Protein AF-A0A8S9XV51-F1 (afdb_monomer_lite)

Foldseek 3Di:
DPDPDDDDWDPDPPTDDDDDDFDACCPPDPRRDFWDAKDKDFDWFFAALPLSDWDWDAAQVGDIDTQDHRDVPSHPDTIDHRDIRMDRRRGGHGRGTD

pLDDT: mean 94.46, std 8.89, range [41.19, 98.62]

Structure (mmCIF, N/CA/C/O backbone):
data_AF-A0A8S9XV51-F1
#
_entry.id   AF-A0A8S9XV51-F1
#
loop_
_atom_site.group_PDB
_atom_site.id
_atom_site.type_symbol
_atom_site.label_atom_id
_atom_site.label_alt_id
_atom_site.label_comp_id
_atom_site.label_asym_id
_atom_site.label_entity_id
_atom_site.label_seq_id
_atom_site.pdbx_PDB_ins_code
_atom_site.Cartn_x
_atom_site.Cartn_y
_atom_site.Cartn_z
_atom_site.occupancy
_atom_site.B_iso_or_equiv
_atom_site.auth_seq_id
_atom_site.auth_comp_id
_atom_site.auth_asym_id
_atom_site.auth_atom_id
_atom_site.pdbx_PDB_model_num
ATOM 1 N N . MET A 1 1 ? 7.367 5.348 17.488 1.00 41.19 1 MET A N 1
ATOM 2 C CA . MET A 1 1 ? 8.054 5.254 16.182 1.00 41.19 1 MET A CA 1
ATOM 3 C C . MET A 1 1 ? 8.608 3.852 16.049 1.00 41.19 1 MET A C 1
ATOM 5 O O . MET A 1 1 ? 9.605 3.541 16.695 1.00 41.19 1 MET A O 1
ATOM 9 N N . GLU A 1 2 ? 7.940 2.990 15.286 1.00 54.75 2 GLU A N 1
ATOM 10 C CA . GLU A 1 2 ? 8.579 1.755 14.835 1.00 54.75 2 GLU A CA 1
ATOM 11 C C . GLU A 1 2 ? 9.815 2.114 14.013 1.00 54.75 2 GLU A C 1
ATOM 13 O O . GLU A 1 2 ? 9.804 3.044 13.206 1.00 54.75 2 GLU A O 1
ATOM 18 N N . ARG A 1 3 ? 10.915 1.410 14.267 1.00 56.25 3 ARG A N 1
ATOM 19 C CA . ARG A 1 3 ? 12.139 1.575 13.490 1.00 56.25 3 ARG A CA 1
ATOM 20 C C . ARG A 1 3 ? 11.899 0.956 12.120 1.00 56.25 3 ARG A C 1
ATOM 22 O O . ARG A 1 3 ? 11.626 -0.238 12.044 1.00 56.25 3 ARG A O 1
ATOM 29 N N . THR A 1 4 ? 12.052 1.734 11.053 1.00 65.62 4 THR A N 1
ATOM 30 C CA . THR A 1 4 ? 12.084 1.204 9.686 1.00 65.62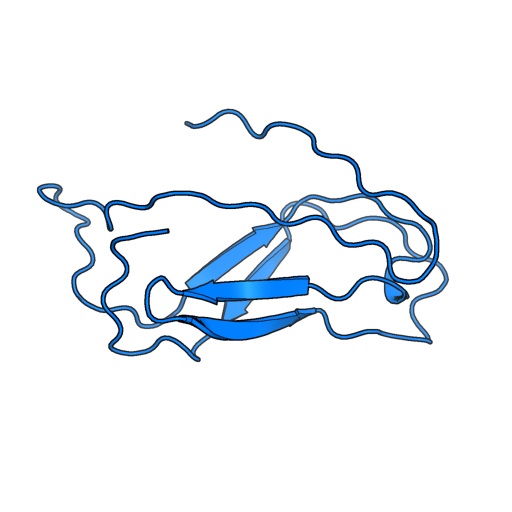 4 THR A CA 1
ATOM 31 C C . THR A 1 4 ? 13.209 0.179 9.587 1.00 65.62 4 THR A C 1
ATOM 33 O O . THR A 1 4 ? 14.388 0.528 9.664 1.00 65.62 4 THR A O 1
ATOM 36 N N . VAL A 1 5 ? 12.862 -1.103 9.469 1.00 79.44 5 VAL A N 1
ATOM 37 C CA . VAL A 1 5 ? 13.860 -2.164 9.326 1.00 79.44 5 VAL A CA 1
ATOM 38 C C . VAL A 1 5 ? 14.123 -2.393 7.848 1.00 79.44 5 VAL A C 1
ATOM 40 O O . VAL A 1 5 ? 13.204 -2.700 7.091 1.00 79.44 5 VAL A O 1
ATOM 43 N N . MET A 1 6 ? 15.387 -2.287 7.439 1.00 84.94 6 MET A N 1
ATOM 44 C CA . MET A 1 6 ? 15.786 -2.578 6.065 1.00 84.94 6 MET A CA 1
ATOM 45 C C . MET A 1 6 ? 15.508 -4.048 5.730 1.00 84.94 6 MET A C 1
ATOM 47 O O . MET A 1 6 ? 15.890 -4.964 6.465 1.00 84.94 6 MET A O 1
ATOM 51 N N . ARG A 1 7 ? 14.841 -4.271 4.598 1.00 91.06 7 ARG A N 1
ATOM 52 C CA . ARG A 1 7 ? 14.536 -5.594 4.045 1.00 91.06 7 ARG A CA 1
ATOM 53 C C . ARG A 1 7 ? 15.106 -5.677 2.636 1.00 91.06 7 ARG A C 1
ATOM 55 O O . ARG A 1 7 ? 15.120 -4.685 1.915 1.00 91.06 7 ARG A O 1
ATOM 62 N N . SER A 1 8 ? 15.598 -6.853 2.263 1.00 93.31 8 SER A N 1
ATOM 63 C CA . SER A 1 8 ? 16.182 -7.098 0.942 1.00 93.31 8 SER A CA 1
ATOM 64 C C . SER A 1 8 ? 15.340 -8.106 0.173 1.00 93.31 8 SER A C 1
ATOM 66 O O . SER A 1 8 ? 14.878 -9.090 0.743 1.00 93.31 8 SER A O 1
ATOM 68 N N . ILE A 1 9 ? 15.173 -7.860 -1.122 1.00 93.44 9 ILE A N 1
ATOM 69 C CA . ILE A 1 9 ? 14.554 -8.780 -2.077 1.00 93.44 9 ILE A CA 1
ATOM 70 C C . ILE A 1 9 ? 15.644 -9.395 -2.962 1.00 93.44 9 ILE A C 1
ATOM 72 O O . ILE A 1 9 ? 16.626 -8.729 -3.305 1.00 93.44 9 ILE A O 1
ATOM 76 N N .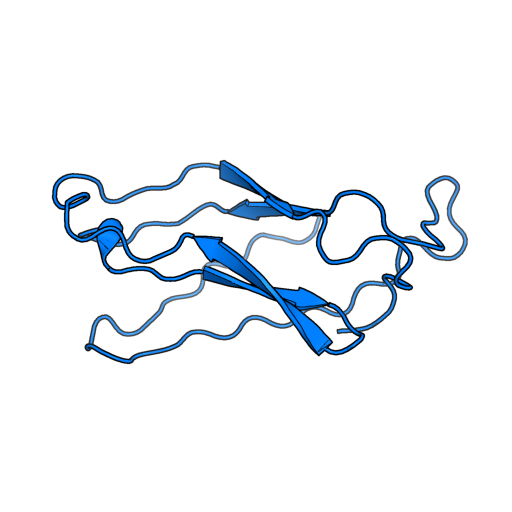 ASN A 1 10 ? 15.485 -10.664 -3.340 1.00 93.38 10 ASN A N 1
ATOM 77 C CA . ASN A 1 10 ? 16.342 -11.279 -4.352 1.00 93.38 10 ASN A CA 1
ATOM 78 C C . ASN A 1 10 ? 16.091 -10.594 -5.711 1.00 93.38 10 ASN A C 1
ATOM 80 O O . ASN A 1 10 ? 14.952 -10.348 -6.088 1.00 93.38 10 ASN A O 1
ATOM 84 N N . LYS A 1 11 ? 17.152 -10.258 -6.452 1.00 90.38 11 LYS A N 1
ATOM 85 C CA . LYS A 1 11 ? 17.038 -9.562 -7.748 1.00 90.38 11 LYS A CA 1
ATOM 86 C C . LYS A 1 11 ? 16.693 -10.486 -8.923 1.00 90.38 11 LYS A C 1
ATOM 88 O O . LYS A 1 11 ? 16.552 -10.007 -10.044 1.00 90.38 11 LYS A O 1
ATOM 93 N N . SER A 1 12 ? 16.575 -11.790 -8.687 1.00 94.88 12 SER A N 1
ATOM 94 C CA . SER A 1 12 ? 16.167 -12.757 -9.707 1.00 94.88 12 SER A CA 1
ATOM 95 C C . SER A 1 12 ? 14.736 -12.475 -10.158 1.00 94.88 12 SER A C 1
ATOM 97 O O . SER A 1 12 ? 13.874 -12.150 -9.338 1.00 94.88 12 SER A O 1
ATOM 99 N N . TYR A 1 13 ? 14.473 -12.613 -11.456 1.00 92.69 13 TYR A N 1
ATOM 100 C CA . TYR A 1 13 ? 13.135 -12.423 -12.009 1.00 92.69 13 TYR A CA 1
ATOM 101 C C . TYR A 1 13 ? 12.106 -13.316 -11.299 1.00 92.69 13 TYR A C 1
ATOM 103 O O . TYR A 1 13 ? 12.367 -14.490 -11.048 1.00 92.69 13 TYR A O 1
ATOM 111 N N . GLY A 1 14 ? 10.947 -12.746 -10.966 1.00 94.31 14 GLY A N 1
ATOM 112 C CA . GLY A 1 14 ? 9.875 -13.450 -10.255 1.00 94.31 14 GLY A CA 1
ATOM 113 C C . GLY A 1 14 ? 10.062 -13.564 -8.739 1.00 94.31 14 GLY A C 1
ATOM 114 O O . GLY A 1 14 ? 9.190 -14.117 -8.079 1.00 94.31 14 GLY A O 1
ATOM 115 N N . SER A 1 15 ? 11.151 -13.035 -8.171 1.00 96.50 15 SER A N 1
ATOM 116 C CA . SER A 1 15 ? 11.314 -12.974 -6.713 1.00 96.50 15 SER A CA 1
ATOM 117 C C . SER A 1 15 ? 10.270 -12.054 -6.077 1.00 96.50 15 SER A C 1
ATOM 119 O O . SER A 1 15 ? 9.945 -11.001 -6.628 1.00 96.50 15 SER A O 1
ATOM 121 N N . GLU A 1 16 ? 9.808 -12.413 -4.882 1.00 96.31 16 GLU A N 1
ATOM 122 C CA . GLU A 1 16 ? 8.852 -11.630 -4.100 1.00 96.31 16 GLU A CA 1
ATOM 123 C C . GLU A 1 16 ? 9.382 -11.392 -2.680 1.00 96.31 16 GLU A C 1
ATOM 125 O O . GLU A 1 16 ? 10.101 -12.218 -2.114 1.00 96.31 16 GLU A O 1
ATOM 130 N N . LEU A 1 17 ? 9.035 -10.238 -2.112 1.00 95.81 17 LEU A N 1
ATOM 131 C CA . LEU A 1 17 ? 9.229 -9.915 -0.704 1.00 95.81 17 LEU A CA 1
ATOM 132 C C . LEU A 1 17 ? 7.872 -9.510 -0.135 1.00 95.81 17 LEU A C 1
ATOM 134 O O . LEU A 1 17 ? 7.323 -8.479 -0.519 1.00 95.81 17 LEU A O 1
ATOM 138 N N . THR A 1 18 ? 7.362 -10.301 0.801 1.00 95.56 18 THR A N 1
ATOM 139 C CA . THR A 1 18 ? 6.117 -10.004 1.512 1.00 95.56 18 THR A CA 1
ATOM 140 C C . THR A 1 18 ? 6.441 -9.430 2.883 1.00 95.56 18 THR A C 1
ATOM 142 O O . THR A 1 18 ? 7.198 -10.022 3.653 1.00 95.56 18 THR A O 1
ATOM 145 N N . LEU A 1 19 ? 5.858 -8.273 3.187 1.00 94.25 19 LEU A N 1
ATOM 146 C CA . LEU A 1 19 ? 5.903 -7.650 4.504 1.00 94.25 19 LEU A CA 1
ATOM 147 C C . LEU A 1 19 ? 4.493 -7.683 5.087 1.00 94.25 19 LEU A C 1
ATOM 149 O O . LEU A 1 19 ? 3.532 -7.411 4.374 1.00 94.25 19 LEU A O 1
ATOM 153 N N . LYS A 1 20 ? 4.393 -8.033 6.365 1.00 94.88 20 LYS A N 1
ATOM 154 C CA . LYS A 1 20 ? 3.139 -8.135 7.112 1.00 94.88 20 LYS A CA 1
ATOM 155 C C . LYS A 1 20 ? 3.263 -7.292 8.366 1.00 94.88 20 LYS A C 1
ATOM 157 O O . LYS A 1 20 ? 4.332 -7.282 8.982 1.00 94.88 20 LYS A O 1
ATOM 162 N N . THR A 1 21 ? 2.204 -6.580 8.716 1.00 93.44 21 THR A N 1
ATOM 163 C CA . THR A 1 21 ? 2.161 -5.779 9.934 1.00 93.44 21 THR A CA 1
ATOM 164 C C . THR A 1 21 ? 0.756 -5.813 10.495 1.00 93.44 21 THR A C 1
ATOM 166 O O . THR A 1 21 ? -0.197 -5.624 9.758 1.00 93.44 21 THR A O 1
ATOM 169 N N . ASN A 1 22 ? 0.631 -6.062 11.794 1.00 96.06 22 ASN A N 1
ATOM 170 C CA . ASN A 1 22 ? -0.665 -6.011 12.447 1.00 96.06 22 ASN A CA 1
ATOM 171 C C . ASN A 1 22 ? -0.936 -4.571 12.889 1.00 96.06 22 ASN A C 1
ATOM 173 O O . ASN A 1 22 ? -0.151 -3.992 13.643 1.00 96.06 22 ASN A O 1
ATOM 177 N N . VAL A 1 23 ? -2.046 -4.004 12.436 1.00 94.94 23 VAL A N 1
ATOM 178 C CA . VAL A 1 23 ? -2.458 -2.633 12.732 1.00 94.94 23 VAL A CA 1
ATOM 179 C C . VAL A 1 23 ? -3.703 -2.627 13.613 1.00 94.94 23 VAL A C 1
ATOM 181 O O . VAL A 1 23 ? -4.679 -3.331 13.368 1.00 94.94 23 VAL A O 1
ATOM 184 N N . SER A 1 24 ? -3.691 -1.794 14.655 1.00 96.75 24 SER A N 1
ATOM 185 C CA . SER A 1 24 ? -4.819 -1.656 15.588 1.00 96.75 24 SER A CA 1
ATOM 186 C C . SER A 1 24 ? -5.865 -0.633 15.144 1.00 96.75 24 SER A C 1
ATOM 188 O O . SER A 1 24 ? -6.857 -0.439 15.840 1.00 96.75 24 SER A O 1
ATOM 190 N N . GLY A 1 25 ? -5.644 0.082 14.036 1.00 96.06 25 GLY A N 1
ATOM 191 C CA . GLY A 1 25 ? -6.504 1.208 13.652 1.00 96.06 25 GLY A CA 1
ATOM 192 C C . GLY A 1 25 ? -6.577 2.307 14.721 1.00 96.06 25 GLY A C 1
ATOM 193 O O . GLY A 1 25 ? -7.580 3.005 14.790 1.00 96.06 25 GLY A O 1
ATOM 194 N N . CYS A 1 26 ? -5.547 2.432 15.571 1.00 97.38 26 CYS A N 1
ATOM 195 C CA . CYS A 1 26 ? -5.516 3.358 16.710 1.00 97.38 26 CYS A CA 1
ATOM 196 C C . CYS A 1 26 ? -6.655 3.143 17.727 1.00 97.38 26 CYS A C 1
ATOM 198 O O . CYS A 1 26 ? -7.080 4.095 18.371 1.00 97.38 26 CYS A O 1
ATOM 200 N N . GLU A 1 27 ? -7.120 1.900 17.894 1.00 97.19 27 GLU A N 1
ATOM 201 C CA . GLU A 1 27 ? -8.178 1.540 18.849 1.00 97.19 27 GLU A CA 1
ATOM 202 C C . GLU A 1 27 ? -7.958 2.144 20.249 1.00 97.19 27 GLU A C 1
ATOM 204 O O . GLU A 1 27 ? -6.872 2.033 20.830 1.00 97.19 27 GLU A O 1
ATOM 209 N N . GLY A 1 28 ? -8.998 2.800 20.774 1.00 97.19 28 GLY A N 1
ATOM 210 C CA . GLY A 1 28 ? -9.000 3.435 22.092 1.00 97.19 28 GLY A CA 1
ATOM 211 C C . GLY A 1 28 ? -8.245 4.767 22.181 1.00 97.19 28 GLY A C 1
ATOM 212 O O . GLY A 1 28 ? -8.068 5.283 23.285 1.00 97.19 28 GLY A O 1
ATOM 213 N N . GLN A 1 29 ? -7.784 5.326 21.058 1.00 97.94 29 GLN A N 1
ATOM 214 C CA . GLN A 1 29 ? -7.094 6.621 20.991 1.00 97.94 29 GLN A CA 1
ATOM 215 C C . GLN A 1 29 ? -7.979 7.686 20.323 1.00 97.94 29 GLN A C 1
ATOM 217 O O . GLN A 1 29 ? -8.963 7.371 19.662 1.00 97.94 29 GLN A O 1
ATOM 222 N N . GLU A 1 30 ? -7.620 8.967 20.467 1.00 97.75 30 GLU A N 1
ATOM 223 C CA . GLU A 1 30 ? -8.367 10.095 19.872 1.00 97.75 30 GLU A CA 1
ATOM 224 C C . GLU A 1 30 ? -8.460 10.005 18.338 1.00 97.75 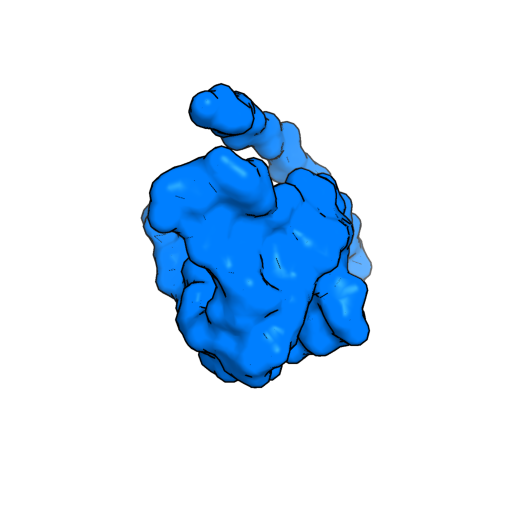30 GLU A C 1
ATOM 226 O O . GLU A 1 30 ? -9.430 10.456 17.738 1.00 97.75 30 GLU A O 1
ATOM 231 N N . ASN A 1 31 ? -7.462 9.389 17.705 1.00 96.69 31 ASN A N 1
ATOM 232 C CA . ASN A 1 31 ? -7.370 9.194 16.263 1.00 96.69 31 ASN A CA 1
ATOM 233 C C . ASN A 1 31 ? -7.772 7.776 15.815 1.00 96.69 31 ASN A C 1
ATOM 235 O O . ASN A 1 31 ? -7.254 7.293 14.806 1.00 96.69 31 ASN A O 1
ATOM 239 N N . GLU A 1 32 ? -8.645 7.096 16.564 1.00 98.12 32 GLU A N 1
ATOM 240 C CA . GLU A 1 32 ? -9.180 5.792 16.167 1.00 98.12 32 GLU A CA 1
ATOM 241 C C . GLU A 1 32 ? -9.875 5.862 14.797 1.00 98.12 32 GLU A C 1
ATOM 243 O O . GLU A 1 32 ? -10.710 6.728 14.530 1.00 98.12 32 GLU A O 1
ATOM 248 N N . VAL A 1 33 ? -9.549 4.906 13.926 1.00 97.88 33 VAL A N 1
ATOM 249 C CA . VAL A 1 33 ? -10.152 4.763 12.601 1.00 97.88 33 VAL A CA 1
ATOM 250 C C . VAL A 1 33 ? -11.036 3.523 12.594 1.00 97.88 33 VAL A C 1
ATOM 252 O O . VAL A 1 33 ? -10.553 2.391 12.613 1.00 97.88 33 VAL A O 1
ATOM 255 N N . HIS A 1 34 ? -12.351 3.730 12.526 1.00 97.31 34 HIS A N 1
ATOM 256 C CA . HIS A 1 34 ? -13.311 2.628 12.413 1.00 97.31 34 HIS A CA 1
ATOM 257 C C . HIS A 1 34 ? -13.464 2.130 10.976 1.00 97.31 34 HIS A C 1
ATOM 259 O O . HIS A 1 34 ? -13.572 0.923 10.765 1.00 97.31 34 HIS A O 1
ATOM 265 N N . TYR A 1 35 ? -13.456 3.052 10.010 1.00 98.31 35 TYR A N 1
ATOM 266 C CA . TYR A 1 35 ? -13.632 2.769 8.591 1.00 98.31 35 TYR A CA 1
ATOM 267 C C . TYR A 1 35 ? -12.634 3.576 7.771 1.00 98.31 35 TYR A C 1
ATOM 269 O O . TYR A 1 35 ? -12.437 4.766 8.011 1.00 98.31 35 TYR A O 1
ATOM 277 N N . LEU A 1 36 ? -11.998 2.913 6.815 1.00 98.50 36 LEU A N 1
ATOM 278 C CA . LEU A 1 36 ? -11.024 3.527 5.927 1.00 98.50 36 LEU A CA 1
ATOM 279 C C . LEU A 1 36 ? -11.695 4.446 4.898 1.00 98.50 36 LEU A C 1
ATOM 281 O O . LEU A 1 36 ? -12.803 4.188 4.437 1.00 98.50 36 LEU A O 1
ATOM 285 N N . GLU A 1 37 ? -10.970 5.481 4.482 1.00 98.38 37 GLU A N 1
ATOM 286 C CA . GLU A 1 37 ? -11.299 6.309 3.317 1.00 98.38 37 GLU A CA 1
ATOM 287 C C . GLU A 1 37 ? -10.136 6.221 2.322 1.00 98.38 37 GLU A C 1
ATOM 289 O O . GLU A 1 37 ? -10.141 5.433 1.376 1.00 98.38 37 GLU A O 1
ATOM 294 N N . HIS A 1 38 ? -9.071 6.966 2.614 1.00 97.69 38 HIS A N 1
ATOM 295 C CA . HIS A 1 38 ? -7.824 6.964 1.873 1.00 97.69 38 HIS A CA 1
ATOM 296 C C . HIS A 1 38 ? -6.736 6.258 2.681 1.00 97.69 38 HIS A C 1
ATOM 298 O O . HIS A 1 38 ? -6.544 6.551 3.860 1.00 97.69 38 HIS A O 1
ATOM 304 N N . VAL A 1 39 ? -5.968 5.379 2.037 1.00 97.88 39 VAL A N 1
ATOM 305 C CA . VAL A 1 39 ? -4.793 4.741 2.644 1.00 97.88 39 VAL A CA 1
ATOM 306 C C . VAL A 1 39 ? -3.540 5.205 1.925 1.00 97.88 39 VAL A C 1
ATOM 308 O O . VAL A 1 39 ? -3.451 5.106 0.699 1.00 97.88 39 VAL A O 1
ATOM 311 N N . GLN A 1 40 ? -2.561 5.681 2.693 1.00 97.56 40 GLN A N 1
ATOM 312 C CA . GLN A 1 40 ? -1.234 6.011 2.189 1.00 97.56 40 GLN A CA 1
ATOM 313 C C . GLN A 1 40 ? -0.202 4.979 2.637 1.00 97.56 40 GLN A C 1
ATOM 315 O O . GLN A 1 40 ? -0.102 4.650 3.814 1.00 97.56 40 GLN A O 1
ATOM 320 N N . CYS A 1 41 ? 0.607 4.509 1.693 1.00 95.81 41 CYS A N 1
ATOM 321 C CA . CYS A 1 41 ? 1.787 3.697 1.948 1.00 95.81 41 CYS A CA 1
ATOM 322 C C . CYS A 1 41 ? 3.022 4.525 1.585 1.00 95.81 41 CYS A C 1
ATOM 324 O O . CYS A 1 41 ? 3.309 4.750 0.406 1.00 95.81 41 CYS A O 1
ATOM 326 N N . GLN A 1 42 ? 3.722 5.014 2.608 1.00 95.50 42 GLN A N 1
ATOM 327 C CA . GLN A 1 42 ? 4.977 5.742 2.444 1.00 95.50 42 GLN A CA 1
ATOM 328 C C . GLN A 1 42 ? 6.121 4.748 2.259 1.00 95.50 42 GLN A C 1
ATOM 330 O O . GLN A 1 42 ? 6.404 3.944 3.146 1.00 95.50 42 GLN A O 1
ATOM 335 N N . VAL A 1 43 ? 6.763 4.784 1.091 1.00 94.69 43 VAL A N 1
ATOM 336 C CA . VAL A 1 43 ? 7.778 3.797 0.710 1.00 94.69 43 VAL A CA 1
ATOM 337 C C . VAL A 1 43 ? 9.107 4.472 0.399 1.00 94.69 43 VAL A C 1
ATOM 339 O O . VAL A 1 43 ? 9.204 5.312 -0.498 1.00 94.69 43 VAL A O 1
ATOM 342 N N . SER A 1 44 ? 10.144 4.006 1.090 1.00 94.56 44 SER A N 1
ATOM 343 C CA . SER A 1 44 ? 11.548 4.277 0.789 1.00 94.56 44 SER A CA 1
ATOM 344 C C . SER A 1 44 ? 12.222 2.989 0.309 1.00 94.56 44 SER A C 1
ATOM 346 O O . SER A 1 44 ? 12.231 1.992 1.031 1.00 94.56 44 SER A O 1
ATOM 348 N N . LEU A 1 45 ? 12.758 2.972 -0.917 1.00 94.31 45 LEU A N 1
ATOM 349 C CA . LEU A 1 45 ? 13.436 1.797 -1.485 1.00 94.31 45 LEU A CA 1
ATOM 350 C C . LEU A 1 45 ? 14.523 2.151 -2.505 1.00 94.31 45 LEU A C 1
ATOM 352 O O . LEU A 1 45 ? 14.542 3.239 -3.079 1.00 94.31 45 LEU A O 1
ATOM 356 N N . SER A 1 46 ? 15.400 1.180 -2.770 1.00 95.00 46 SER A N 1
ATOM 357 C CA . SER A 1 46 ? 16.401 1.225 -3.839 1.00 95.00 46 SER A CA 1
ATOM 358 C C . SER A 1 46 ? 16.419 -0.097 -4.610 1.00 95.00 46 SER A C 1
ATOM 360 O O . SER A 1 46 ? 16.645 -1.162 -4.034 1.00 95.00 46 SER A O 1
ATOM 362 N N . PHE A 1 47 ? 16.159 -0.035 -5.915 1.00 95.44 47 PHE A N 1
ATOM 363 C CA . PHE A 1 47 ? 16.143 -1.164 -6.838 1.00 95.44 47 PHE A CA 1
ATOM 364 C C . PHE A 1 47 ? 16.390 -0.679 -8.270 1.00 95.44 47 PHE A C 1
ATOM 366 O O . PHE A 1 47 ? 15.706 0.226 -8.738 1.00 95.44 47 PHE A O 1
ATOM 373 N N . PHE A 1 48 ? 17.326 -1.300 -8.992 1.00 95.25 48 PHE A N 1
ATOM 374 C CA . PHE A 1 48 ? 17.664 -0.915 -10.363 1.00 95.25 48 PHE A CA 1
ATOM 375 C C . PHE A 1 48 ? 17.445 -2.070 -11.359 1.00 95.25 48 PHE A C 1
ATOM 377 O O . PHE A 1 48 ? 17.953 -3.166 -11.099 1.00 95.25 48 PHE A O 1
ATOM 384 N N . PRO A 1 49 ? 16.766 -1.827 -12.497 1.00 95.56 49 PRO A N 1
ATOM 385 C CA . PRO A 1 49 ? 15.966 -0.634 -12.791 1.00 95.56 49 PRO A CA 1
ATOM 386 C C . PRO A 1 49 ? 14.660 -0.641 -11.984 1.00 95.56 49 PRO A C 1
ATOM 388 O O . PRO A 1 49 ? 14.001 -1.675 -11.853 1.00 95.56 49 PRO A O 1
ATOM 391 N N . ARG A 1 50 ? 14.259 0.517 -11.448 1.00 96.12 50 ARG A N 1
ATOM 392 C CA . ARG A 1 50 ? 13.053 0.642 -10.608 1.00 96.12 50 ARG A CA 1
ATOM 393 C C . ARG A 1 50 ? 11.774 0.233 -11.344 1.00 96.12 50 ARG A C 1
ATOM 395 O O . ARG A 1 50 ? 10.842 -0.253 -10.706 1.00 96.12 50 ARG A O 1
ATOM 402 N N . GLY A 1 51 ? 11.732 0.377 -12.670 1.00 97.06 51 GLY A N 1
ATOM 403 C CA . GLY A 1 51 ? 10.606 -0.038 -13.511 1.00 97.06 51 GLY A CA 1
ATOM 404 C C . GLY A 1 51 ? 10.252 -1.527 -13.438 1.00 97.06 51 GLY A C 1
ATOM 405 O O . GLY A 1 51 ? 9.123 -1.891 -13.776 1.00 97.06 51 GLY A O 1
ATOM 406 N N . ASN A 1 52 ? 11.171 -2.366 -12.946 1.00 96.56 52 ASN A N 1
ATOM 407 C CA . ASN A 1 52 ? 10.966 -3.805 -12.764 1.00 96.56 52 ASN A CA 1
ATOM 408 C C . ASN A 1 52 ? 10.222 -4.165 -11.470 1.00 96.56 52 ASN A C 1
ATOM 410 O O . ASN A 1 52 ? 9.924 -5.337 -11.247 1.00 96.56 52 ASN A O 1
ATOM 414 N N . LEU A 1 53 ? 9.923 -3.189 -10.610 1.00 96.75 53 LEU A N 1
ATOM 415 C CA . LEU A 1 53 ? 9.160 -3.425 -9.393 1.00 96.75 53 LEU A CA 1
ATOM 416 C C . LEU A 1 53 ? 7.655 -3.327 -9.639 1.00 96.75 53 LEU A C 1
ATOM 418 O O . LEU A 1 53 ? 7.163 -2.401 -10.284 1.00 96.75 53 LEU A O 1
ATOM 422 N N . LYS A 1 54 ? 6.918 -4.254 -9.027 1.00 97.56 54 LYS A N 1
ATOM 423 C CA . LYS A 1 54 ? 5.480 -4.145 -8.803 1.00 97.56 54 LYS A CA 1
ATOM 424 C C . LYS A 1 54 ? 5.231 -4.142 -7.302 1.00 97.56 54 LYS A C 1
ATOM 426 O O . LYS A 1 54 ? 5.669 -5.058 -6.616 1.00 97.56 54 LYS A O 1
ATOM 431 N N . LEU A 1 55 ? 4.512 -3.140 -6.808 1.00 97.94 55 LEU A N 1
ATOM 432 C CA . LEU A 1 55 ? 4.119 -3.054 -5.403 1.00 97.94 55 LEU A CA 1
ATOM 433 C C . LEU A 1 55 ? 2.616 -3.272 -5.289 1.00 97.94 55 LEU A C 1
ATOM 435 O O . LEU A 1 55 ? 1.826 -2.616 -5.975 1.00 97.94 55 LEU A O 1
ATOM 439 N N . LYS A 1 56 ? 2.236 -4.191 -4.406 1.00 98.25 56 LYS A N 1
ATOM 440 C CA . LYS A 1 56 ? 0.858 -4.410 -3.986 1.00 98.25 56 LYS A CA 1
ATOM 441 C C . LYS A 1 56 ? 0.772 -4.235 -2.479 1.00 98.25 56 LYS A C 1
ATOM 443 O O . LYS A 1 56 ? 1.700 -4.610 -1.770 1.00 98.25 56 LYS A O 1
ATOM 448 N N . ILE A 1 57 ? -0.349 -3.706 -2.022 1.00 97.88 57 ILE A N 1
ATOM 449 C CA . ILE A 1 57 ? -0.745 -3.738 -0.617 1.00 97.88 57 ILE A CA 1
ATOM 450 C C . ILE A 1 57 ? -2.088 -4.457 -0.527 1.00 97.88 57 ILE A C 1
ATOM 452 O O . ILE A 1 57 ? -2.864 -4.428 -1.485 1.00 97.88 57 ILE A O 1
ATOM 456 N N . PHE A 1 58 ? -2.312 -5.144 0.584 1.00 98.31 58 PHE A N 1
ATOM 457 C CA . PHE A 1 58 ? -3.554 -5.838 0.892 1.00 98.31 58 PHE A CA 1
ATOM 458 C C . PHE A 1 58 ? -4.103 -5.259 2.193 1.00 98.31 58 PHE A C 1
ATOM 460 O O . PHE A 1 58 ? -3.316 -4.920 3.075 1.00 98.31 58 PHE A O 1
ATOM 467 N N . SER A 1 59 ? -5.420 -5.096 2.287 1.00 98.06 59 SER A N 1
ATOM 468 C CA . SER A 1 59 ? -6.082 -4.779 3.554 1.00 98.06 59 SER A CA 1
ATOM 469 C C . SER A 1 59 ? -6.287 -6.048 4.397 1.00 98.06 59 SER A C 1
ATOM 471 O O . SER A 1 59 ? -6.253 -7.149 3.836 1.00 98.06 59 SER A O 1
ATOM 473 N N . PRO A 1 60 ? -6.614 -5.918 5.697 1.00 98.00 60 PRO A N 1
ATOM 474 C CA . PRO A 1 60 ? -6.996 -7.061 6.532 1.00 98.00 60 PRO A CA 1
ATOM 475 C C . PRO A 1 60 ? -8.188 -7.867 6.001 1.00 98.00 60 PRO A C 1
ATOM 477 O O . PRO A 1 60 ? -8.278 -9.072 6.229 1.00 98.00 60 PRO A O 1
ATOM 480 N N . SER A 1 61 ? -9.088 -7.233 5.239 1.00 97.62 61 SER A N 1
ATOM 481 C CA . SER A 1 61 ? -10.207 -7.913 4.565 1.00 97.62 61 SER A CA 1
ATOM 482 C C . SER A 1 61 ? -9.777 -8.697 3.315 1.00 97.62 61 SER A C 1
ATOM 484 O O . SER A 1 61 ? -10.599 -9.367 2.692 1.00 97.62 61 SER A O 1
ATOM 486 N N . GLY A 1 62 ? -8.504 -8.607 2.918 1.00 97.56 62 GLY A N 1
ATOM 487 C CA . GLY A 1 62 ? -7.933 -9.278 1.751 1.00 97.56 62 GLY A CA 1
ATOM 488 C C . GLY A 1 62 ? -8.043 -8.498 0.439 1.00 97.56 62 GLY A C 1
ATOM 489 O O . GLY A 1 62 ? -7.658 -9.027 -0.608 1.00 97.56 62 GLY A O 1
ATOM 490 N N . THR A 1 63 ? -8.530 -7.253 0.452 1.00 98.38 63 THR A N 1
ATOM 491 C CA . THR A 1 63 ? -8.654 -6.435 -0.762 1.00 98.38 63 THR A CA 1
ATOM 492 C C . THR A 1 63 ? -7.267 -6.031 -1.267 1.00 98.38 63 THR A C 1
ATOM 494 O O . THR A 1 63 ? -6.495 -5.450 -0.506 1.00 98.38 63 THR A O 1
ATOM 497 N N . PRO A 1 64 ? -6.912 -6.290 -2.539 1.00 98.31 64 PRO A N 1
ATOM 498 C CA . PRO A 1 64 ? -5.637 -5.854 -3.099 1.00 98.31 64 PRO A CA 1
ATOM 499 C C . PRO A 1 64 ? -5.708 -4.450 -3.724 1.00 98.31 64 PRO A C 1
ATOM 501 O O . PRO A 1 64 ? -6.646 -4.110 -4.446 1.00 98.31 64 PRO A O 1
ATOM 504 N N . SER A 1 65 ? -4.630 -3.674 -3.603 1.00 98.56 65 SER A N 1
ATOM 505 C CA . SER A 1 65 ? -4.372 -2.497 -4.444 1.00 98.56 65 SER A CA 1
ATOM 506 C C . SER A 1 65 ? -2.963 -2.529 -5.018 1.00 98.56 65 SER A C 1
ATOM 508 O O . SER A 1 65 ? -1.995 -2.862 -4.334 1.00 98.56 65 SER A O 1
ATOM 510 N N . THR A 1 66 ? -2.839 -2.190 -6.302 1.00 98.50 66 THR A N 1
ATOM 511 C CA . THR A 1 66 ? -1.535 -2.050 -6.962 1.00 98.50 66 THR A CA 1
ATOM 512 C C . THR A 1 66 ? -1.071 -0.607 -6.813 1.00 98.50 66 THR A C 1
ATOM 514 O O . THR A 1 66 ? -1.584 0.275 -7.491 1.00 98.50 66 THR A O 1
ATOM 517 N N . LEU A 1 67 ? -0.084 -0.384 -5.948 1.00 98.25 67 LEU A N 1
ATOM 518 C CA . LEU A 1 67 ? 0.484 0.940 -5.683 1.00 98.25 67 LEU A CA 1
ATOM 519 C C . LEU A 1 67 ? 1.477 1.373 -6.767 1.00 98.25 67 LEU A C 1
ATOM 521 O O . LEU A 1 67 ? 1.560 2.545 -7.123 1.00 98.25 67 LEU A O 1
ATOM 525 N N . LEU A 1 68 ? 2.224 0.411 -7.309 1.00 97.88 68 LEU A N 1
ATOM 526 C CA . LEU A 1 68 ? 3.181 0.623 -8.389 1.00 97.88 68 LEU A CA 1
ATOM 527 C C . LEU A 1 68 ? 3.055 -0.529 -9.381 1.00 97.88 68 LEU A C 1
ATOM 529 O O . LEU A 1 68 ? 3.310 -1.683 -9.036 1.00 97.88 68 LEU A O 1
ATOM 533 N N . ALA A 1 69 ? 2.648 -0.223 -10.609 1.00 97.88 69 ALA A N 1
ATOM 534 C CA . ALA A 1 69 ? 2.688 -1.174 -11.712 1.00 97.88 69 ALA A CA 1
ATOM 535 C C . ALA A 1 69 ? 4.095 -1.235 -12.325 1.00 97.88 69 ALA A C 1
ATOM 537 O O . ALA A 1 69 ? 4.883 -0.297 -12.184 1.00 97.88 69 ALA A O 1
ATOM 538 N N . LEU A 1 70 ? 4.376 -2.315 -13.061 1.00 97.19 70 LEU A N 1
ATOM 539 C CA . LEU A 1 70 ? 5.576 -2.397 -13.891 1.00 97.19 70 LEU A CA 1
ATOM 540 C C . LEU A 1 70 ? 5.596 -1.236 -14.885 1.00 97.19 70 LEU A C 1
ATOM 542 O O . LEU A 1 70 ? 4.579 -0.912 -15.505 1.00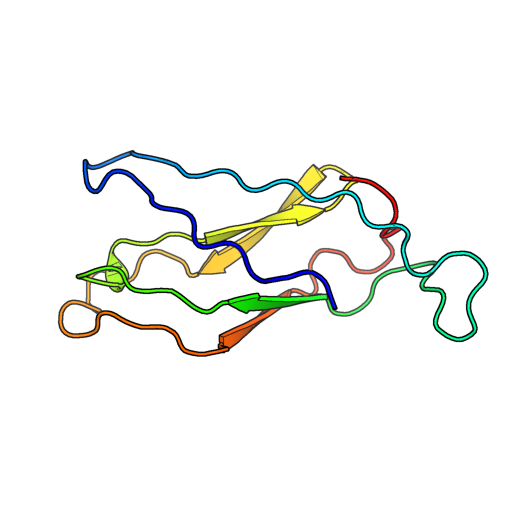 97.19 70 LEU A O 1
ATOM 546 N N . ARG A 1 71 ? 6.767 -0.632 -15.062 1.00 97.25 71 ARG A N 1
ATOM 547 C CA . ARG A 1 71 ? 6.977 0.469 -16.005 1.00 97.25 71 ARG A CA 1
ATOM 548 C C . ARG A 1 71 ? 8.194 0.142 -16.860 1.00 97.25 71 ARG A C 1
ATOM 550 O O . ARG A 1 71 ? 9.286 0.579 -16.515 1.00 97.25 71 ARG A O 1
ATOM 557 N N . PRO A 1 72 ? 8.020 -0.581 -17.984 1.00 96.31 72 PRO A N 1
ATOM 558 C CA . PRO A 1 72 ? 9.132 -1.020 -18.830 1.00 96.31 72 PRO A CA 1
ATOM 559 C C . PRO A 1 72 ? 10.043 0.111 -19.315 1.00 96.31 72 PRO A C 1
ATOM 561 O O . PRO A 1 72 ? 11.192 -0.134 -19.619 1.00 96.31 72 PRO A O 1
ATOM 564 N N . LYS A 1 73 ? 9.541 1.353 -19.365 1.00 97.62 73 LYS A N 1
ATOM 565 C CA . LYS A 1 73 ? 10.308 2.538 -19.780 1.00 97.62 73 LYS A CA 1
ATOM 566 C C . LYS A 1 73 ? 11.039 3.255 -18.627 1.00 97.62 73 LYS A C 1
ATOM 568 O O . LYS A 1 73 ? 11.718 4.245 -18.873 1.00 97.62 73 LYS A O 1
ATOM 573 N N . ASP A 1 74 ? 10.883 2.820 -17.373 1.00 96.94 74 ASP A N 1
ATOM 574 C CA . ASP A 1 74 ? 11.596 3.381 -16.208 1.00 96.94 74 ASP A CA 1
ATOM 575 C C . ASP A 1 74 ? 12.901 2.617 -15.951 1.00 96.94 74 ASP A C 1
ATOM 577 O O . ASP A 1 74 ? 13.026 1.855 -14.991 1.00 96.94 74 ASP A O 1
ATOM 581 N N . GLU A 1 75 ? 13.860 2.813 -16.854 1.00 96.19 75 GLU A N 1
ATOM 582 C CA . GLU A 1 75 ? 15.107 2.036 -16.913 1.00 96.19 75 GLU A CA 1
ATOM 583 C C . GLU A 1 75 ? 16.305 2.739 -16.253 1.00 96.19 75 GLU A C 1
ATOM 585 O O . GLU A 1 75 ? 17.292 2.095 -15.915 1.00 96.19 75 GLU A O 1
ATOM 590 N N . VAL A 1 76 ? 16.232 4.058 -16.045 1.00 91.75 76 VAL A N 1
ATOM 591 C CA . VAL A 1 76 ? 17.373 4.879 -15.586 1.00 91.75 76 VAL A CA 1
ATOM 592 C C . VAL A 1 76 ? 17.387 5.153 -14.085 1.00 91.75 76 VAL A C 1
ATOM 594 O O . VAL A 1 76 ? 18.428 5.475 -13.521 1.00 91.75 76 VAL A O 1
ATOM 597 N N . SER A 1 77 ? 16.242 5.045 -13.416 1.00 90.50 77 SER A N 1
ATOM 598 C CA . SER A 1 77 ? 16.123 5.390 -11.999 1.00 90.50 77 SER A CA 1
ATOM 599 C C . SER A 1 77 ? 16.220 4.169 -11.089 1.00 90.50 77 SER A C 1
ATOM 601 O O . SER A 1 77 ? 15.814 3.068 -11.465 1.00 90.50 77 SER A O 1
ATOM 603 N N . ALA A 1 78 ? 16.685 4.386 -9.855 1.00 92.88 78 ALA A N 1
ATOM 604 C CA . ALA A 1 78 ? 16.852 3.322 -8.864 1.00 92.88 78 ALA A CA 1
ATOM 605 C C . ALA A 1 78 ? 16.056 3.516 -7.561 1.00 92.88 78 ALA A C 1
ATOM 607 O O . ALA A 1 78 ? 15.805 2.542 -6.866 1.00 92.88 78 ALA A O 1
ATOM 608 N N . THR A 1 79 ? 15.663 4.736 -7.186 1.00 95.56 79 THR A N 1
ATOM 609 C CA . THR A 1 79 ? 15.217 5.020 -5.808 1.00 95.56 79 THR A CA 1
ATOM 610 C C . THR A 1 79 ? 13.792 5.548 -5.718 1.00 95.56 79 THR A C 1
ATOM 612 O O . THR A 1 79 ? 13.296 6.196 -6.635 1.00 95.56 79 THR A O 1
ATOM 615 N N . LEU A 1 80 ? 13.123 5.290 -4.600 1.00 95.38 80 LEU A N 1
ATOM 616 C CA . LEU A 1 80 ? 11.964 6.048 -4.128 1.00 95.38 80 LEU A CA 1
ATOM 617 C C . LEU A 1 80 ? 12.307 6.512 -2.715 1.00 95.38 80 LEU A C 1
ATOM 619 O O . LEU A 1 80 ? 12.766 5.695 -1.922 1.00 95.38 80 LEU A O 1
ATOM 623 N N . ASN A 1 81 ? 12.115 7.796 -2.428 1.00 94.81 81 ASN A N 1
ATOM 624 C CA . ASN A 1 81 ? 12.426 8.390 -1.131 1.00 94.81 81 ASN A CA 1
ATOM 625 C C . ASN A 1 81 ? 11.125 8.924 -0.538 1.00 94.81 81 ASN A C 1
ATOM 627 O O . ASN A 1 81 ? 10.553 9.859 -1.097 1.00 94.81 81 ASN A O 1
ATOM 631 N N . ASP A 1 82 ? 10.660 8.283 0.531 1.00 95.19 82 ASP A N 1
ATOM 632 C CA . ASP A 1 82 ? 9.438 8.598 1.278 1.00 95.19 82 ASP A CA 1
ATOM 633 C C . ASP A 1 82 ? 8.234 8.868 0.365 1.00 95.19 82 ASP A C 1
ATOM 635 O O . ASP A 1 82 ? 7.454 9.797 0.564 1.00 95.19 82 ASP A O 1
ATOM 639 N N . TRP A 1 83 ? 8.096 8.050 -0.685 1.00 97.00 83 TRP A N 1
ATOM 640 C CA . TRP A 1 83 ? 7.089 8.262 -1.717 1.00 97.00 83 TRP A CA 1
ATOM 641 C C . TRP A 1 83 ? 5.702 7.846 -1.200 1.00 97.00 83 TRP A C 1
ATOM 643 O O . TRP A 1 83 ? 5.527 6.673 -0.855 1.00 97.00 83 TRP A O 1
ATOM 653 N N . PRO A 1 84 ? 4.704 8.752 -1.155 1.00 97.25 84 PRO A N 1
ATOM 654 C CA . PRO A 1 84 ? 3.402 8.475 -0.554 1.00 97.25 84 PRO A CA 1
ATOM 655 C C . PRO A 1 84 ? 2.428 7.900 -1.590 1.00 97.25 84 PRO A C 1
ATOM 657 O O . PRO A 1 84 ? 1.647 8.624 -2.208 1.00 97.25 84 PRO A O 1
ATOM 660 N N . PHE A 1 85 ? 2.449 6.584 -1.797 1.00 98.19 85 PHE A N 1
ATOM 661 C CA . PHE A 1 85 ? 1.441 5.945 -2.644 1.00 98.19 85 PHE A CA 1
ATOM 662 C C . PHE A 1 85 ? 0.069 5.997 -1.970 1.00 98.19 85 PHE A C 1
ATOM 664 O O . PHE A 1 85 ? -0.040 5.679 -0.792 1.00 98.19 85 PHE A O 1
ATOM 671 N N . LEU A 1 86 ? -0.974 6.351 -2.719 1.00 98.19 86 LEU A N 1
ATOM 672 C CA . LEU A 1 86 ? -2.347 6.475 -2.226 1.00 98.19 86 LEU A CA 1
ATOM 673 C C . LEU A 1 86 ? -3.237 5.385 -2.837 1.00 98.19 86 LEU A C 1
ATOM 675 O O . LEU A 1 86 ? -3.137 5.104 -4.030 1.00 98.19 86 LEU A O 1
ATOM 679 N N . SER A 1 87 ? -4.148 4.822 -2.046 1.00 98.38 87 SER A N 1
ATOM 680 C CA . SER A 1 87 ? -5.211 3.927 -2.510 1.00 98.38 87 SER A CA 1
ATOM 681 C C . SER A 1 87 ? -6.552 4.316 -1.889 1.00 98.38 87 SER A C 1
ATOM 683 O O . SER A 1 87 ? -6.634 4.520 -0.680 1.00 98.38 87 SER A O 1
ATOM 685 N N . GLY A 1 88 ? -7.601 4.367 -2.715 1.00 98.31 88 GLY A N 1
ATOM 686 C CA . GLY A 1 88 ? -9.001 4.496 -2.281 1.00 98.31 88 GLY A CA 1
ATOM 687 C C . GLY A 1 88 ? -9.791 3.184 -2.358 1.00 98.31 88 GLY A C 1
ATOM 688 O O . GLY A 1 88 ? -10.994 3.182 -2.138 1.00 98.31 88 GLY A O 1
ATOM 689 N N . HIS A 1 89 ? -9.146 2.060 -2.696 1.00 98.62 89 HIS A N 1
ATOM 690 C CA . HIS A 1 89 ? -9.831 0.768 -2.872 1.00 98.62 89 HIS A CA 1
ATOM 691 C C . HIS A 1 89 ? -10.440 0.199 -1.585 1.00 98.62 89 HIS A C 1
ATOM 693 O O . HIS A 1 89 ? -11.264 -0.702 -1.663 1.00 98.62 89 HIS A O 1
ATOM 699 N N . TYR A 1 90 ? -10.019 0.700 -0.425 1.00 98.31 90 TYR A N 1
ATOM 700 C CA . TYR A 1 90 ? -10.362 0.150 0.889 1.00 98.31 90 TYR A CA 1
ATOM 701 C C . TYR A 1 90 ? -11.486 0.918 1.578 1.00 98.31 90 TYR A C 1
ATOM 703 O O . TYR A 1 90 ? -11.700 0.753 2.775 1.00 98.31 90 TYR A O 1
ATOM 711 N N . TRP A 1 91 ? -12.153 1.817 0.854 1.00 98.56 91 TRP A N 1
ATOM 712 C CA . TRP A 1 91 ? -13.149 2.707 1.430 1.00 98.56 91 TRP A CA 1
ATOM 713 C C . TRP A 1 91 ? -14.256 1.916 2.137 1.00 98.56 91 TRP A C 1
ATOM 715 O O . TRP A 1 91 ? -14.894 1.052 1.538 1.00 98.56 91 TRP A O 1
ATOM 725 N N . GLY A 1 92 ? -14.502 2.232 3.406 1.00 98.44 92 GLY A N 1
ATOM 726 C CA . GLY A 1 92 ? -15.498 1.567 4.243 1.00 98.44 92 GLY A CA 1
ATOM 727 C C . GLY A 1 92 ? -15.025 0.273 4.909 1.00 98.44 92 GLY A C 1
ATOM 728 O O . GLY A 1 92 ? -15.790 -0.312 5.671 1.00 98.44 92 GLY A O 1
ATOM 729 N N . GLU A 1 93 ? -13.794 -0.188 4.672 1.00 98.56 93 GLU A N 1
ATOM 730 C CA . GLU A 1 93 ? -13.257 -1.362 5.365 1.00 98.56 93 GLU A CA 1
ATOM 731 C C . GLU A 1 93 ? -12.788 -1.031 6.785 1.00 98.5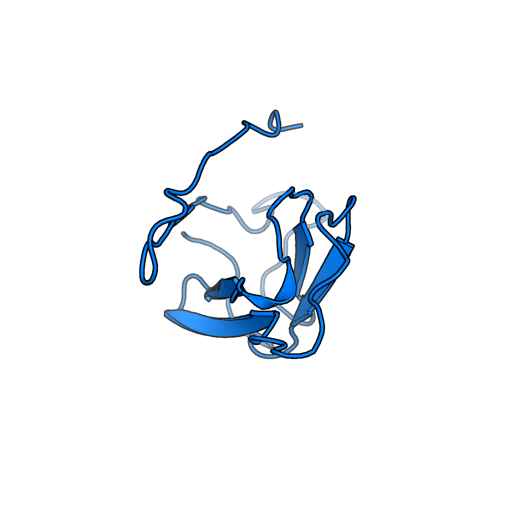6 93 GLU A C 1
ATOM 733 O O . GLU A 1 93 ? -12.325 0.076 7.066 1.00 98.56 93 GLU A O 1
ATOM 738 N N . VAL A 1 94 ? -12.852 -2.022 7.677 1.00 98.19 94 VAL A N 1
ATOM 739 C CA . VAL A 1 94 ? -12.275 -1.922 9.023 1.00 98.19 94 VAL A CA 1
ATOM 740 C C . VAL A 1 94 ? -10.752 -2.088 8.918 1.00 98.19 94 VAL A C 1
ATOM 742 O O . VAL A 1 94 ? -10.298 -3.105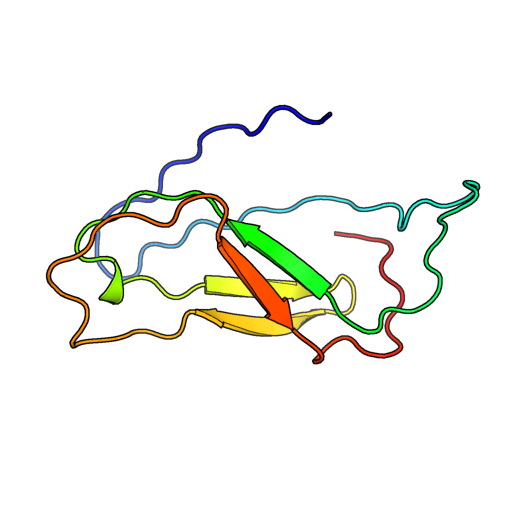 8.396 1.00 98.19 94 VAL A O 1
ATOM 745 N N . PRO A 1 95 ? -9.936 -1.142 9.422 1.00 97.25 95 PRO A N 1
ATOM 746 C CA . PRO A 1 95 ? -8.483 -1.183 9.239 1.00 97.25 95 PRO A CA 1
ATOM 747 C C . PRO A 1 95 ? -7.756 -2.163 10.160 1.00 97.25 95 PRO A C 1
ATOM 749 O O . PRO A 1 95 ? -6.558 -2.344 9.999 1.00 97.25 95 PRO A O 1
ATOM 752 N N . ARG A 1 96 ? -8.434 -2.730 11.162 1.00 97.75 96 ARG A N 1
ATOM 753 C CA . ARG A 1 96 ? -7.825 -3.595 12.179 1.00 97.75 96 ARG A CA 1
ATOM 754 C C . ARG A 1 96 ? -7.479 -4.971 11.616 1.00 97.75 96 ARG A C 1
ATOM 756 O O . ARG A 1 96 ? -8.353 -5.638 11.067 1.00 97.75 96 ARG A O 1
ATOM 763 N N . GLY A 1 97 ? -6.247 -5.417 11.844 1.00 97.00 97 GLY A N 1
ATOM 764 C CA . GLY A 1 97 ? -5.748 -6.735 11.444 1.00 97.00 97 GLY A CA 1
ATOM 765 C C . GLY A 1 97 ? -4.387 -6.670 10.750 1.00 97.00 97 GLY A C 1
ATOM 766 O O . GLY A 1 97 ? -3.690 -5.663 10.854 1.00 97.00 97 GLY A O 1
ATOM 767 N N . GLU A 1 98 ? -4.009 -7.759 10.077 1.00 96.19 98 GLU A N 1
ATOM 768 C CA . GLU A 1 98 ? -2.742 -7.894 9.329 1.00 96.19 98 GLU A CA 1
ATOM 769 C C . GLU A 1 98 ? -2.836 -7.395 7.882 1.00 96.19 98 GLU A C 1
ATOM 771 O O . GLU A 1 98 ? -3.857 -7.702 7.230 1.00 96.19 98 GLU A O 1
#

InterPro domains:
  IPR002884 P domain [PF01483] (36-98)
  IPR002884 P domain [PS51829] (1-98)
  IPR008979 Galactose-binding-like domain superfamily [SSF49785] (12-98)

Radius of gyration: 15.08 Å; chains: 1; bounding box: 33×24×42 Å

Sequence (98 aa):
MERTVMRSINKSYGSELTLKTNVSGCEGQENEVHYLEHVQCQVSLSFFPRGNLKLKIFSPSGTPSTLLALRPKDEVSATLNDWPFLSGHYWGEVPRGE

Organism: Apolygus lucorum (NCBI:txid248454)

Secondary structure (DSSP, 8-state):
-----------STT--------B-TTTTSTT--SS-S-EEEEEEEE-SSGGG--EEEE-TT--EEEEE---TT--S--EEEEEEEEE-TTTT----B-